Protein AF-A0A498FDQ6-F1 (afdb_monomer_lite)

pLDDT: mean 81.49, std 16.12, range [30.05, 96.94]

Foldseek 3Di:
DDPPPDDDDPQKDFPDADPQRWTWIAGVQQKIKIWGWDQDPVPGIDIDIQTGPHSQLSLLVVLLCVQQNDFDDPDPVRLVDDTPSLVVSDDLSVLSCQQCSVSRDHGDQLVVSCVVVVHDSVVSVVSSVVSGDDDD

Radius of gyration: 15.22 Å; chains: 1; bounding box: 34×34×39 Å

Secondary structure (DSSP, 8-state):
---------TTEEEEEE-TTS-EEEEETTS-EEEEEEEEETTTEEEEEEEEESSHHHHHHHHHHHHHH---PPPPTTTTTS--HHHHHT-HHHHHHHHHTSSTTT-PPPHHHHHHHHTS-HHHHHHHHHHHSPP--

Sequence (136 aa):
MATHQETISDAETVVQTLSDGTRLVESDDGSGSVIEQYDDPDYGTVHERAEYDRFRDAKLHFGLWLHVGGFDRPERGSLQFVPTNIATSGKAPIAAWLYLQGGYGSPGSRQQVADRLGVSEHTVSKYLSSVRLKAT

Structure (mmCIF, N/CA/C/O backbone):
data_AF-A0A498FDQ6-F1
#
_entry.id   AF-A0A498FDQ6-F1
#
loop_
_atom_site.group_PDB
_atom_site.id
_atom_site.type_symbol
_atom_site.label_atom_id
_atom_site.label_alt_id
_atom_site.label_comp_id
_atom_site.label_asym_id
_atom_site.label_entity_id
_atom_site.label_seq_id
_atom_site.pdbx_PDB_ins_code
_atom_site.Cartn_x
_atom_site.Cartn_y
_atom_site.Cartn_z
_atom_site.occupancy
_atom_site.B_iso_or_equiv
_atom_site.auth_seq_id
_atom_site.auth_comp_id
_atom_site.auth_asym_id
_atom_site.auth_atom_id
_atom_site.pdbx_PDB_model_num
ATOM 1 N N . MET A 1 1 ? 13.149 -16.063 -24.582 1.00 36.88 1 MET A N 1
ATOM 2 C CA . MET A 1 1 ? 12.861 -15.491 -23.254 1.00 36.88 1 MET A CA 1
ATOM 3 C C . MET A 1 1 ? 12.495 -14.043 -23.487 1.00 36.88 1 MET A C 1
ATOM 5 O O . MET A 1 1 ? 13.337 -13.296 -23.967 1.00 36.88 1 MET A O 1
ATOM 9 N N . ALA A 1 2 ? 11.217 -13.700 -23.344 1.00 30.05 2 ALA A N 1
ATOM 10 C CA . ALA A 1 2 ? 10.748 -12.343 -23.580 1.00 30.05 2 ALA A CA 1
ATOM 11 C C . ALA A 1 2 ? 10.929 -11.563 -22.280 1.00 30.05 2 ALA A C 1
ATOM 13 O O . ALA A 1 2 ? 10.099 -11.658 -21.386 1.00 30.05 2 ALA A O 1
ATOM 14 N N . THR A 1 3 ? 12.028 -10.825 -22.164 1.00 33.41 3 THR A N 1
ATOM 15 C CA . THR A 1 3 ? 12.162 -9.797 -21.135 1.00 33.41 3 THR A CA 1
ATOM 16 C C . THR A 1 3 ? 11.064 -8.773 -21.416 1.00 33.41 3 THR A C 1
ATOM 18 O O . THR A 1 3 ? 11.138 -8.052 -22.413 1.00 33.41 3 THR A O 1
ATOM 21 N N . HIS A 1 4 ? 9.992 -8.750 -20.620 1.00 42.16 4 HIS A N 1
ATOM 22 C CA . HIS A 1 4 ? 9.057 -7.628 -20.638 1.00 42.16 4 HIS A CA 1
ATOM 23 C C . HIS A 1 4 ? 9.810 -6.435 -20.061 1.00 42.16 4 HIS A C 1
ATOM 25 O O . HIS A 1 4 ? 9.907 -6.255 -18.852 1.00 42.16 4 HIS A O 1
ATOM 31 N N . GLN A 1 5 ? 10.448 -5.684 -20.957 1.00 41.78 5 GLN A N 1
ATOM 32 C CA . GLN A 1 5 ? 11.163 -4.469 -20.626 1.00 41.78 5 GLN A CA 1
ATOM 33 C C . GLN A 1 5 ? 10.111 -3.423 -20.261 1.00 41.78 5 GLN A C 1
ATOM 35 O O . GLN A 1 5 ? 9.542 -2.741 -21.113 1.00 41.78 5 GLN A O 1
ATOM 40 N N . GLU A 1 6 ? 9.772 -3.385 -18.981 1.00 61.12 6 GLU A N 1
ATOM 41 C CA . GLU A 1 6 ? 8.810 -2.442 -18.451 1.00 61.12 6 GLU A CA 1
ATOM 42 C C . GLU A 1 6 ? 9.348 -1.021 -18.644 1.00 61.12 6 GLU A C 1
ATOM 44 O O . GLU A 1 6 ? 10.429 -0.668 -18.167 1.00 61.12 6 GLU A O 1
ATOM 49 N N . THR A 1 7 ? 8.609 -0.218 -19.405 1.00 62.47 7 THR A N 1
ATOM 50 C CA . THR A 1 7 ? 9.006 1.148 -19.745 1.00 62.47 7 THR A CA 1
ATOM 51 C C . THR A 1 7 ? 8.320 2.093 -18.769 1.00 62.47 7 THR A C 1
ATOM 53 O O . THR A 1 7 ? 7.100 2.234 -18.795 1.00 62.47 7 THR A O 1
ATOM 56 N N . ILE A 1 8 ? 9.100 2.713 -17.886 1.00 76.44 8 ILE A N 1
ATOM 57 C CA . ILE A 1 8 ? 8.662 3.920 -17.181 1.00 76.44 8 ILE A CA 1
ATOM 58 C C . ILE A 1 8 ? 8.668 5.036 -18.217 1.00 76.44 8 ILE A C 1
ATOM 60 O O . ILE A 1 8 ? 9.667 5.213 -18.917 1.00 76.44 8 ILE A O 1
ATOM 64 N N . SER A 1 9 ? 7.532 5.708 -18.380 1.00 80.62 9 SER A N 1
ATOM 65 C CA . SER A 1 9 ? 7.424 6.778 -19.374 1.00 80.62 9 SER A CA 1
ATOM 66 C C . SER A 1 9 ? 8.098 8.064 -18.887 1.00 80.62 9 SER A C 1
ATOM 68 O O . SER A 1 9 ? 8.334 8.231 -17.693 1.00 80.62 9 SER A O 1
ATOM 70 N N . ASP A 1 10 ? 8.356 9.007 -19.795 1.00 80.81 10 ASP A N 1
ATOM 71 C CA . ASP A 1 10 ? 8.913 10.322 -19.440 1.00 80.81 10 ASP A CA 1
ATOM 72 C C . ASP A 1 10 ? 8.008 11.127 -18.481 1.00 80.81 10 ASP A C 1
ATOM 74 O O . ASP A 1 10 ? 8.484 12.052 -17.829 1.00 80.81 10 ASP A O 1
ATOM 78 N N . ALA A 1 11 ? 6.718 10.775 -18.388 1.00 88.25 11 ALA A N 1
ATOM 79 C CA . ALA A 1 11 ? 5.725 11.393 -17.500 1.00 88.25 11 ALA A CA 1
ATOM 80 C C . ALA A 1 11 ? 5.582 10.664 -16.147 1.00 88.25 11 ALA A C 1
ATOM 82 O O . ALA A 1 11 ? 4.603 10.854 -15.423 1.00 88.25 11 ALA A O 1
ATOM 83 N N . GLU A 1 12 ? 6.514 9.764 -15.831 1.00 89.75 12 GLU A N 1
ATOM 84 C CA . GLU A 1 12 ? 6.509 8.965 -14.614 1.00 89.75 12 GLU A CA 1
ATOM 85 C C . GLU A 1 12 ? 7.841 9.079 -13.879 1.00 89.75 12 GLU A C 1
ATOM 87 O O . GLU A 1 12 ? 8.923 9.007 -14.458 1.00 89.75 12 GLU A O 1
ATOM 92 N N . THR A 1 13 ? 7.764 9.205 -12.559 1.00 92.00 13 THR A N 1
ATOM 93 C CA . THR A 1 13 ? 8.927 9.317 -11.685 1.00 92.00 13 THR A CA 1
ATOM 94 C C . THR A 1 13 ? 8.961 8.152 -10.708 1.00 92.00 13 THR A C 1
ATOM 96 O O . THR A 1 13 ? 8.015 7.929 -9.951 1.00 92.00 13 THR A O 1
ATOM 99 N N . VAL A 1 14 ? 10.083 7.425 -10.664 1.00 93.50 14 VAL A N 1
ATOM 100 C CA . VAL A 1 14 ? 10.353 6.476 -9.573 1.00 93.50 14 VAL A CA 1
ATOM 101 C C . VAL A 1 14 ? 10.642 7.272 -8.310 1.00 93.50 14 VAL A C 1
ATOM 103 O O . VAL A 1 14 ? 11.699 7.886 -8.173 1.00 93.50 14 VAL A O 1
ATOM 106 N N . VAL A 1 15 ? 9.701 7.245 -7.374 1.00 93.44 15 VAL A N 1
ATOM 107 C CA . VAL A 1 15 ? 9.809 7.960 -6.101 1.00 93.44 15 VAL A CA 1
ATOM 108 C C . VAL A 1 15 ? 10.692 7.194 -5.122 1.00 93.44 15 VAL A C 1
ATOM 110 O O . VAL A 1 15 ? 11.448 7.797 -4.362 1.00 93.44 15 VAL A O 1
ATOM 113 N N . GLN A 1 16 ? 10.603 5.862 -5.119 1.00 92.56 16 GLN A N 1
ATOM 114 C CA . GLN A 1 16 ? 11.386 5.020 -4.218 1.00 92.56 16 GLN A CA 1
ATOM 115 C C . GLN A 1 16 ? 11.549 3.603 -4.772 1.00 92.56 16 GLN A C 1
ATOM 117 O O . GLN A 1 16 ? 10.630 3.071 -5.388 1.00 92.56 16 GLN A O 1
ATOM 122 N N . THR A 1 17 ? 12.686 2.974 -4.471 1.00 92.06 17 THR A N 1
ATOM 123 C CA . THR A 1 17 ? 12.969 1.564 -4.774 1.00 92.06 17 THR A CA 1
ATOM 124 C C . THR A 1 17 ? 13.383 0.841 -3.495 1.00 92.06 17 THR A C 1
ATOM 126 O O . THR A 1 17 ? 14.211 1.350 -2.736 1.00 92.06 17 THR A O 1
ATOM 129 N N . LEU A 1 18 ? 12.797 -0.326 -3.236 1.00 88.81 18 LEU A N 1
ATOM 130 C CA . LEU A 1 18 ? 13.186 -1.222 -2.148 1.00 88.81 18 LEU A CA 1
ATOM 131 C C . LEU A 1 18 ? 14.349 -2.126 -2.572 1.00 88.81 18 LEU A C 1
ATOM 133 O O . LEU A 1 18 ? 14.668 -2.258 -3.751 1.00 88.81 18 LEU A O 1
ATOM 137 N N . SER A 1 19 ? 14.983 -2.778 -1.597 1.00 87.00 19 SER A N 1
ATOM 138 C CA . SER A 1 19 ? 16.104 -3.694 -1.844 1.00 87.00 19 SER A CA 1
ATOM 139 C C . SER A 1 19 ? 15.725 -4.938 -2.650 1.00 87.00 19 SER A C 1
ATOM 141 O O . SER A 1 19 ? 16.602 -5.547 -3.250 1.00 87.00 19 SER A O 1
ATOM 143 N N . ASP A 1 20 ? 14.446 -5.320 -2.647 1.00 84.69 20 ASP A N 1
ATOM 144 C CA . ASP A 1 20 ? 13.908 -6.430 -3.443 1.00 84.69 20 ASP A CA 1
ATOM 145 C C . ASP A 1 20 ? 13.571 -6.020 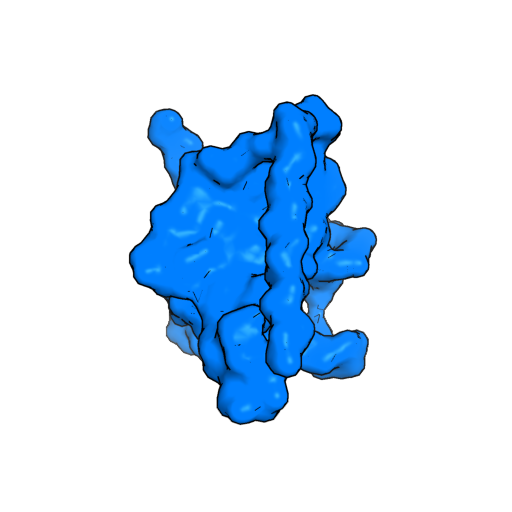-4.892 1.00 84.69 20 ASP A C 1
ATOM 147 O O . ASP A 1 20 ? 13.092 -6.840 -5.664 1.00 84.69 20 ASP A O 1
ATOM 151 N N . GLY A 1 21 ? 13.834 -4.765 -5.278 1.00 87.06 21 GLY A N 1
ATOM 152 C CA . GLY A 1 21 ? 13.535 -4.241 -6.612 1.00 87.06 21 GLY A CA 1
ATOM 153 C C . GLY A 1 21 ? 12.125 -3.666 -6.762 1.00 87.06 21 GLY A C 1
ATOM 154 O O . GLY A 1 21 ? 11.822 -3.088 -7.808 1.00 87.06 21 GLY A O 1
ATOM 155 N N . THR A 1 22 ? 11.283 -3.741 -5.726 1.00 89.06 22 THR A N 1
ATOM 156 C CA . THR A 1 22 ? 9.941 -3.146 -5.745 1.00 89.06 22 THR A CA 1
ATOM 157 C C . THR A 1 22 ? 10.037 -1.626 -5.811 1.00 89.06 22 THR A C 1
ATOM 159 O O . THR A 1 22 ? 10.752 -0.998 -5.026 1.00 89.06 22 THR A O 1
ATOM 162 N N . ARG A 1 23 ? 9.310 -1.006 -6.739 1.00 92.31 23 ARG A N 1
ATOM 163 C CA . ARG A 1 23 ? 9.353 0.433 -7.026 1.00 92.31 23 ARG A CA 1
ATOM 164 C C . ARG A 1 23 ? 8.002 1.087 -6.772 1.00 92.31 23 ARG A C 1
ATOM 166 O O . ARG A 1 23 ? 6.963 0.550 -7.139 1.00 92.31 23 ARG A O 1
ATOM 173 N N . LEU A 1 24 ? 8.034 2.276 -6.185 1.00 93.44 24 LEU A N 1
ATOM 174 C CA . LEU A 1 24 ? 6.911 3.200 -6.104 1.00 93.44 24 LEU A CA 1
ATOM 1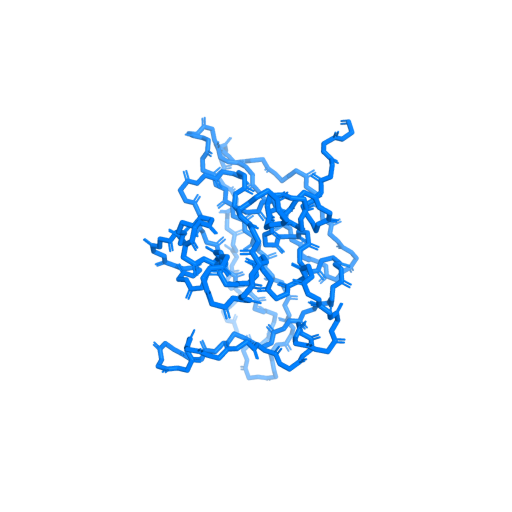75 C C . LEU A 1 24 ? 7.072 4.256 -7.193 1.00 93.44 24 LEU A C 1
ATOM 177 O O . LEU A 1 24 ? 8.105 4.927 -7.248 1.00 93.44 24 LEU A O 1
ATOM 181 N N . VAL A 1 25 ? 6.042 4.430 -8.012 1.00 93.88 25 VAL A N 1
ATOM 182 C CA . VAL A 1 25 ? 6.030 5.364 -9.140 1.00 93.88 25 VAL A CA 1
ATOM 183 C C . VAL A 1 25 ? 4.879 6.352 -8.986 1.00 93.88 25 VAL A C 1
ATOM 185 O O . VAL A 1 25 ? 3.769 5.964 -8.617 1.00 93.88 25 VAL A O 1
ATOM 188 N N . GLU A 1 26 ? 5.160 7.623 -9.251 1.00 94.56 26 GLU A N 1
ATOM 189 C CA . GLU A 1 26 ? 4.176 8.702 -9.370 1.00 94.56 26 GLU A CA 1
ATOM 190 C C . GLU A 1 26 ? 4.133 9.171 -10.822 1.00 94.56 26 GLU A C 1
ATOM 192 O O . GLU A 1 26 ? 5.182 9.357 -11.441 1.00 94.56 26 GLU A O 1
ATOM 197 N N . SER A 1 27 ? 2.930 9.350 -11.352 1.00 93.44 27 SER A N 1
ATOM 198 C CA . SER A 1 27 ? 2.703 9.863 -12.701 1.00 93.44 27 SER A CA 1
ATOM 199 C C . SER A 1 27 ? 2.294 11.337 -12.629 1.00 93.44 27 SER A C 1
ATOM 201 O O . SER A 1 27 ? 1.694 11.772 -11.643 1.00 93.44 27 SER A O 1
ATOM 203 N N . ASP A 1 28 ? 2.580 12.114 -13.674 1.00 93.56 28 ASP A N 1
ATOM 204 C CA . ASP A 1 28 ? 2.304 13.563 -13.711 1.00 93.56 28 ASP A CA 1
ATOM 205 C C . ASP A 1 28 ? 0.817 13.927 -13.516 1.00 93.56 28 ASP A C 1
ATOM 207 O O . ASP A 1 28 ? 0.485 15.030 -13.076 1.00 93.56 28 ASP A O 1
ATOM 211 N N . ASP A 1 29 ? -0.095 13.004 -13.825 1.00 92.31 29 ASP A N 1
ATOM 212 C CA . ASP A 1 29 ? -1.539 13.165 -13.625 1.00 92.31 29 ASP A CA 1
ATOM 213 C C . ASP A 1 29 ? -1.995 12.938 -12.167 1.00 92.31 29 ASP A C 1
ATOM 215 O O . ASP A 1 29 ? -3.178 13.087 -11.847 1.00 92.31 29 ASP A O 1
ATOM 219 N N . GLY A 1 30 ? -1.062 12.616 -11.265 1.00 90.69 30 GLY A N 1
ATOM 220 C CA . GLY A 1 30 ? -1.310 12.347 -9.850 1.00 90.69 30 GLY A CA 1
ATOM 221 C C . GLY A 1 30 ? -1.759 10.914 -9.546 1.00 90.69 30 GLY A C 1
ATOM 222 O O . GLY A 1 30 ? -2.062 10.607 -8.382 1.00 90.69 30 GLY A O 1
ATOM 223 N N . SER A 1 31 ? -1.809 10.036 -10.553 1.00 91.75 31 SER A N 1
ATOM 224 C CA . SER A 1 31 ? -1.938 8.591 -10.366 1.00 91.75 31 SER A CA 1
ATOM 225 C C . SER A 1 31 ? -0.619 7.989 -9.862 1.00 91.75 31 SER A C 1
ATOM 227 O O . SER A 1 31 ? 0.408 8.663 -9.738 1.00 91.75 31 SER A O 1
ATOM 229 N N . GLY A 1 32 ? -0.650 6.723 -9.457 1.00 91.06 32 GLY A N 1
ATOM 230 C CA . GLY A 1 32 ? 0.550 6.056 -8.975 1.00 91.06 32 GLY A CA 1
ATOM 231 C C . GLY A 1 32 ? 0.546 4.569 -9.222 1.00 91.06 32 GLY A C 1
ATOM 232 O O . GLY A 1 32 ? -0.507 3.946 -9.320 1.00 91.06 32 GLY A O 1
ATOM 233 N N . SER A 1 33 ? 1.739 3.992 -9.251 1.00 90.50 33 SER A N 1
ATOM 234 C CA . SER A 1 33 ? 1.924 2.558 -9.430 1.00 90.50 33 SER A CA 1
ATOM 235 C C . SER A 1 33 ? 2.882 1.978 -8.399 1.00 90.50 33 SER A C 1
ATOM 237 O O . SER A 1 33 ? 3.816 2.643 -7.946 1.00 90.50 33 SER A O 1
ATOM 239 N N . VAL A 1 34 ? 2.661 0.714 -8.052 1.00 89.75 34 VAL A N 1
ATOM 240 C CA . VAL A 1 34 ? 3.661 -0.138 -7.407 1.00 89.75 34 VAL A CA 1
ATOM 241 C C . VAL A 1 34 ? 4.082 -1.188 -8.412 1.00 89.75 34 VAL A C 1
ATOM 243 O O . VAL A 1 34 ? 3.241 -1.854 -9.008 1.00 89.75 34 VAL A O 1
ATOM 246 N N . ILE A 1 35 ? 5.381 -1.299 -8.625 1.00 89.56 35 ILE A N 1
ATOM 247 C CA . ILE A 1 35 ? 5.963 -2.222 -9.582 1.00 89.56 35 ILE A CA 1
ATOM 248 C C . ILE A 1 35 ? 6.806 -3.217 -8.810 1.00 89.56 35 ILE A C 1
ATOM 250 O O . ILE A 1 35 ? 7.804 -2.842 -8.198 1.00 89.56 35 ILE A O 1
ATOM 254 N N . GLU A 1 36 ? 6.427 -4.480 -8.874 1.00 86.88 36 GLU A N 1
ATOM 255 C CA . GLU A 1 36 ? 7.145 -5.580 -8.246 1.00 86.88 36 GLU A CA 1
ATOM 256 C C . GLU A 1 36 ? 8.071 -6.240 -9.260 1.00 86.88 36 GLU A C 1
ATOM 258 O O . GLU A 1 36 ? 7.767 -6.296 -10.451 1.00 86.88 36 GLU A O 1
ATOM 263 N N . GLN A 1 37 ? 9.210 -6.731 -8.783 1.00 83.38 37 GLN A N 1
ATOM 264 C CA . GLN A 1 37 ? 10.142 -7.520 -9.573 1.00 83.38 37 GLN A CA 1
ATOM 265 C C . GLN A 1 37 ? 10.390 -8.835 -8.846 1.00 83.38 37 GLN A C 1
ATOM 267 O O . GLN A 1 37 ? 10.787 -8.833 -7.684 1.00 83.38 37 GLN A O 1
ATOM 272 N N . TYR A 1 38 ? 10.176 -9.954 -9.528 1.00 78.19 38 TYR A N 1
ATOM 273 C CA . TYR A 1 38 ? 10.471 -11.273 -8.981 1.00 78.19 38 TYR A CA 1
ATOM 274 C C . TYR A 1 38 ? 10.945 -12.219 -10.081 1.00 78.19 38 TYR A C 1
ATOM 276 O O . TYR A 1 38 ? 10.632 -12.035 -11.256 1.00 78.19 38 TYR A O 1
ATOM 284 N N . ASP A 1 39 ? 11.726 -13.226 -9.701 1.00 79.25 39 ASP A N 1
ATOM 285 C CA . ASP A 1 39 ? 12.186 -14.254 -10.629 1.00 79.25 39 ASP A CA 1
ATOM 286 C C . ASP A 1 39 ? 11.181 -15.403 -10.665 1.00 79.25 39 ASP A C 1
ATOM 288 O O . ASP A 1 39 ? 10.970 -16.105 -9.674 1.00 79.25 39 ASP A O 1
ATOM 292 N N . ASP A 1 40 ? 10.566 -15.590 -11.825 1.00 77.19 40 ASP A N 1
ATOM 293 C CA . ASP A 1 40 ? 9.687 -16.706 -12.120 1.00 77.19 40 ASP A CA 1
ATOM 294 C C . ASP A 1 40 ? 10.489 -17.832 -12.808 1.00 77.19 40 ASP A C 1
ATOM 296 O O . ASP A 1 40 ? 11.232 -17.572 -13.763 1.00 77.19 40 ASP A O 1
ATOM 300 N N . PRO A 1 41 ? 10.384 -19.090 -12.346 1.00 73.94 41 PRO A N 1
ATOM 301 C CA . PRO A 1 41 ? 11.148 -20.201 -12.911 1.00 73.94 41 PRO A CA 1
ATOM 30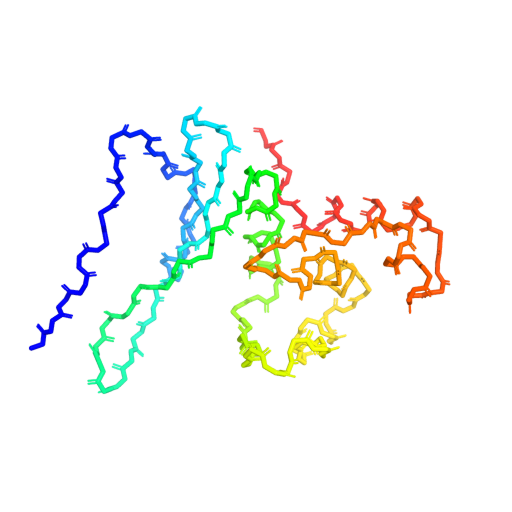2 C C . PRO A 1 41 ? 10.782 -20.521 -14.369 1.00 73.94 41 PRO A C 1
ATOM 304 O O . PRO A 1 41 ? 11.634 -21.018 -15.108 1.00 73.94 41 PRO A O 1
ATOM 307 N N . ASP A 1 42 ? 9.553 -20.221 -14.791 1.00 79.81 42 ASP A N 1
ATOM 308 C CA . ASP A 1 42 ? 9.043 -20.500 -16.132 1.00 79.81 42 ASP A CA 1
ATOM 309 C C . ASP A 1 42 ? 9.229 -19.300 -17.076 1.00 79.81 42 ASP A C 1
ATOM 311 O O . ASP A 1 42 ? 9.463 -19.475 -18.278 1.00 79.81 42 ASP A O 1
ATOM 315 N N . TYR A 1 43 ? 9.164 -18.075 -16.543 1.00 73.75 43 TYR A N 1
ATOM 316 C CA . TYR A 1 43 ? 9.162 -16.839 -17.339 1.00 73.75 43 TYR A CA 1
ATOM 317 C C . TYR A 1 43 ? 10.417 -15.961 -17.183 1.00 73.75 43 TYR A C 1
ATOM 319 O O . TYR A 1 43 ? 10.613 -15.035 -17.975 1.00 73.75 43 TYR A O 1
ATOM 327 N N . GLY A 1 44 ? 11.319 -16.282 -16.251 1.00 80.12 44 GLY A N 1
ATOM 328 C CA . GLY A 1 44 ? 12.475 -15.453 -15.897 1.00 80.12 44 GLY A CA 1
ATOM 329 C C . GLY A 1 44 ? 12.079 -14.274 -15.006 1.00 80.12 44 GLY A C 1
ATOM 330 O O . GLY A 1 44 ? 11.088 -14.339 -14.290 1.00 80.12 44 GLY A O 1
ATOM 331 N N . THR A 1 45 ? 12.837 -13.178 -15.031 1.00 78.81 45 THR A N 1
ATOM 332 C CA . THR A 1 45 ? 12.484 -11.977 -14.258 1.00 78.81 45 THR A CA 1
ATOM 333 C C . THR A 1 45 ? 11.183 -11.360 -14.782 1.00 78.81 45 THR A C 1
ATOM 335 O O . THR A 1 45 ? 11.114 -10.909 -15.930 1.00 78.81 45 THR A O 1
ATOM 338 N N . VAL A 1 46 ? 10.160 -11.330 -13.929 1.00 73.12 46 VAL A N 1
ATOM 339 C CA . VAL A 1 46 ? 8.837 -10.759 -14.185 1.00 73.12 46 VAL A CA 1
ATOM 340 C C . VAL A 1 46 ? 8.717 -9.414 -13.477 1.00 73.12 46 VAL A C 1
ATOM 342 O O . VAL A 1 46 ? 9.187 -9.237 -12.351 1.00 73.12 46 VAL A O 1
ATOM 345 N N . HIS A 1 47 ? 8.064 -8.471 -14.155 1.00 79.50 47 HIS A N 1
ATOM 346 C CA . HIS A 1 47 ? 7.649 -7.197 -13.588 1.00 79.50 47 HIS A CA 1
ATOM 347 C C . HIS A 1 47 ? 6.127 -7.143 -13.538 1.00 79.50 47 HIS A C 1
ATOM 349 O O . HIS A 1 47 ? 5.473 -7.262 -14.575 1.00 79.50 47 HIS A O 1
ATOM 355 N N . GLU A 1 48 ? 5.563 -6.964 -12.348 1.00 82.56 48 GLU A N 1
ATOM 356 C CA . GLU A 1 48 ? 4.116 -6.896 -12.170 1.00 82.56 48 GLU A CA 1
ATOM 357 C C . GLU A 1 48 ? 3.710 -5.530 -11.616 1.00 82.56 48 GLU A C 1
ATOM 359 O O . GLU A 1 48 ? 4.128 -5.127 -10.529 1.00 82.56 48 GLU A O 1
ATOM 364 N N . ARG A 1 49 ? 2.867 -4.814 -12.365 1.00 85.88 49 ARG A N 1
ATOM 365 C CA . ARG A 1 49 ? 2.452 -3.444 -12.049 1.00 85.88 49 ARG A CA 1
ATOM 366 C C . ARG A 1 49 ? 1.056 -3.415 -11.438 1.00 85.88 49 ARG A C 1
ATOM 368 O O . ARG A 1 49 ? 0.105 -3.951 -12.004 1.00 85.88 49 ARG A O 1
ATOM 375 N N . ALA A 1 50 ? 0.936 -2.776 -10.282 1.00 85.06 50 ALA A N 1
ATOM 376 C CA . ALA A 1 50 ? -0.324 -2.434 -9.638 1.00 85.06 50 ALA A CA 1
ATOM 377 C C . ALA A 1 50 ? -0.566 -0.927 -9.780 1.00 85.06 50 ALA A C 1
ATOM 379 O O . ALA A 1 50 ? 0.170 -0.125 -9.204 1.00 85.06 50 ALA A O 1
ATOM 380 N N . GLU A 1 51 ? -1.586 -0.556 -10.550 1.00 86.25 51 GLU A N 1
ATOM 381 C CA . GLU A 1 51 ? -1.925 0.833 -10.877 1.00 86.25 51 GLU A CA 1
ATOM 382 C C . GLU A 1 51 ? -3.052 1.365 -9.983 1.00 86.25 51 GLU A C 1
ATOM 384 O O . GLU A 1 51 ? -3.991 0.649 -9.627 1.00 86.25 51 GLU A O 1
ATOM 389 N N . TYR A 1 52 ? -2.965 2.647 -9.635 1.00 87.06 52 TYR A N 1
ATOM 390 C CA . TYR A 1 52 ? -3.910 3.342 -8.772 1.00 87.06 52 TYR A CA 1
ATOM 391 C C . TYR A 1 52 ? -4.239 4.725 -9.325 1.00 87.06 52 TYR A C 1
ATOM 393 O O . TYR A 1 52 ? -3.337 5.526 -9.555 1.00 87.06 52 TYR A O 1
ATOM 401 N N . ASP A 1 53 ? -5.528 5.073 -9.357 1.00 88.06 53 ASP A N 1
ATOM 402 C CA . ASP A 1 53 ? -6.015 6.408 -9.751 1.00 88.06 53 ASP A CA 1
ATOM 403 C C . ASP A 1 53 ? -5.419 7.559 -8.926 1.00 88.06 53 ASP A C 1
ATOM 405 O O . ASP A 1 53 ? -5.513 8.726 -9.298 1.00 88.06 53 ASP A O 1
ATOM 409 N N . ARG A 1 54 ? -4.883 7.261 -7.737 1.00 90.06 54 ARG A N 1
ATOM 410 C CA . ARG A 1 54 ? -4.291 8.249 -6.836 1.00 90.06 54 ARG A CA 1
A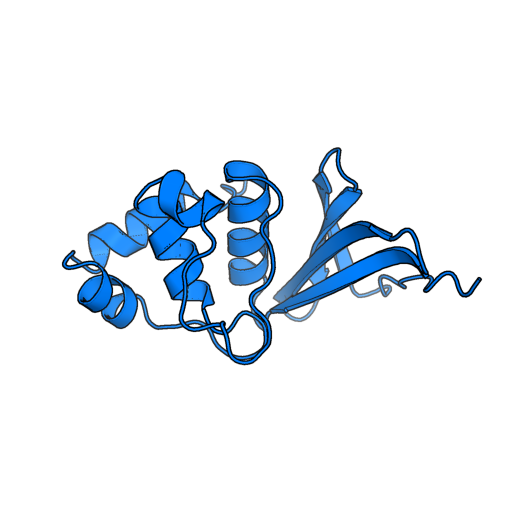TOM 411 C C . ARG A 1 54 ? -2.973 7.732 -6.303 1.00 90.06 54 ARG A C 1
ATOM 413 O O . ARG A 1 54 ? -2.942 6.696 -5.635 1.00 90.06 54 ARG A O 1
ATOM 420 N N . PHE A 1 55 ? -1.924 8.539 -6.423 1.00 91.38 55 PHE A N 1
ATOM 421 C CA . PHE A 1 55 ? -0.607 8.228 -5.872 1.00 91.38 55 PHE A CA 1
ATOM 422 C C . PHE A 1 55 ? -0.643 7.899 -4.372 1.00 91.38 55 PHE A C 1
ATOM 424 O O . PHE A 1 55 ? 0.075 7.031 -3.882 1.00 91.38 55 PHE A O 1
ATOM 431 N N . ARG A 1 56 ? -1.561 8.518 -3.620 1.00 91.00 56 ARG A N 1
ATOM 432 C CA . ARG A 1 56 ? -1.813 8.196 -2.205 1.00 91.00 56 ARG A CA 1
ATOM 433 C C . ARG A 1 56 ? -2.049 6.698 -1.957 1.00 91.00 56 ARG A C 1
ATOM 435 O O . ARG A 1 56 ? -1.621 6.200 -0.915 1.00 91.00 56 ARG A O 1
ATOM 442 N N . ASP A 1 57 ? -2.765 6.026 -2.852 1.00 90.19 57 ASP A N 1
ATOM 443 C CA . ASP A 1 57 ? -3.153 4.623 -2.698 1.00 90.19 57 ASP A CA 1
ATOM 444 C C . ASP A 1 57 ? -1.999 3.700 -3.100 1.00 90.19 57 ASP A C 1
ATOM 446 O O . ASP A 1 57 ? -1.702 2.763 -2.358 1.00 90.19 57 ASP A O 1
ATOM 450 N 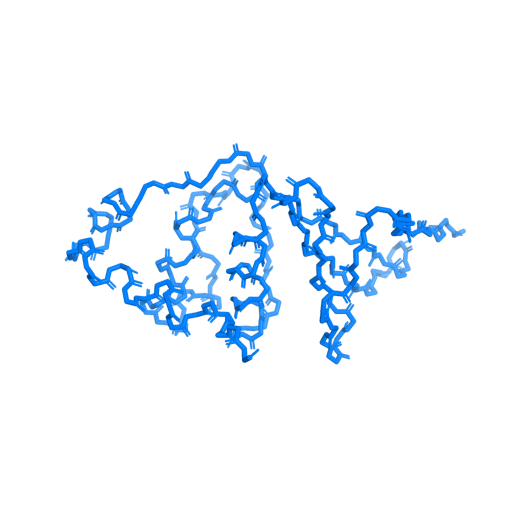N . ALA A 1 58 ? -1.229 4.076 -4.127 1.00 90.56 58 ALA A N 1
ATOM 451 C CA . ALA A 1 58 ? 0.063 3.458 -4.427 1.00 90.56 58 ALA A CA 1
ATOM 452 C C . ALA A 1 58 ? 1.036 3.555 -3.235 1.00 90.56 58 ALA A C 1
ATOM 454 O O . ALA A 1 58 ? 1.628 2.557 -2.836 1.00 90.56 58 ALA A O 1
ATOM 455 N N . LYS A 1 59 ? 1.134 4.714 -2.562 1.00 92.88 59 LYS A N 1
ATOM 456 C CA . LYS A 1 59 ? 1.939 4.864 -1.328 1.00 92.88 59 LYS A CA 1
ATOM 457 C C . LYS A 1 59 ? 1.462 3.973 -0.185 1.00 92.88 59 LYS A C 1
ATOM 459 O O . LYS A 1 59 ? 2.265 3.594 0.667 1.00 92.88 59 LYS A O 1
ATOM 464 N N . LEU A 1 60 ? 0.157 3.718 -0.095 1.00 92.44 60 LEU A N 1
ATOM 465 C CA . LEU A 1 60 ? -0.397 2.844 0.933 1.00 92.44 60 LEU A CA 1
ATOM 466 C C . LEU A 1 60 ? -0.074 1.378 0.630 1.00 92.44 60 LEU A C 1
ATOM 468 O O . LEU A 1 60 ? 0.345 0.679 1.547 1.00 92.44 60 LEU A O 1
ATOM 472 N N . HIS A 1 61 ? -0.208 0.942 -0.628 1.00 90.19 61 HIS A N 1
ATOM 473 C CA . HIS A 1 61 ? 0.244 -0.381 -1.063 1.00 90.19 61 HIS A CA 1
ATOM 474 C C . HIS A 1 61 ? 1.747 -0.530 -0.815 1.00 90.19 61 HIS A C 1
ATOM 476 O O . HIS A 1 61 ? 2.166 -1.409 -0.074 1.00 90.19 61 HIS A O 1
ATOM 482 N N . PHE A 1 62 ? 2.570 0.379 -1.323 1.00 91.88 62 PHE A N 1
ATOM 483 C CA . PHE A 1 62 ? 4.014 0.296 -1.133 1.00 91.88 62 PHE A CA 1
ATOM 484 C C . PHE A 1 62 ? 4.418 0.316 0.354 1.00 91.88 62 PHE A C 1
ATOM 486 O O . PHE A 1 62 ? 5.331 -0.391 0.768 1.00 91.88 62 PHE A O 1
ATOM 493 N N . GLY A 1 63 ? 3.693 1.066 1.193 1.00 92.56 63 GLY A N 1
ATOM 494 C CA . GLY A 1 63 ? 3.852 1.024 2.649 1.00 92.56 63 GLY A CA 1
ATOM 495 C C . GLY A 1 63 ? 3.465 -0.322 3.278 1.00 92.56 63 GLY A C 1
ATOM 496 O O . GLY A 1 63 ? 4.162 -0.794 4.174 1.00 92.56 63 GLY A O 1
ATOM 497 N N . LEU A 1 64 ? 2.396 -0.969 2.797 1.00 90.56 64 LEU A N 1
ATOM 498 C CA . LEU A 1 64 ? 2.045 -2.342 3.178 1.00 90.56 64 LEU A CA 1
ATOM 499 C C . LEU A 1 64 ? 3.170 -3.311 2.821 1.00 90.56 64 LEU A C 1
ATOM 501 O O . LEU A 1 64 ? 3.598 -4.064 3.691 1.00 90.56 64 LEU A O 1
ATOM 505 N N . TRP A 1 65 ? 3.667 -3.244 1.586 1.00 89.88 65 TRP A N 1
ATOM 506 C CA . TRP A 1 65 ? 4.760 -4.086 1.104 1.00 89.88 65 TRP A CA 1
ATOM 507 C C . TRP A 1 65 ? 6.012 -3.927 1.966 1.00 89.88 65 TRP A C 1
ATOM 509 O O . TRP A 1 65 ? 6.560 -4.899 2.474 1.00 89.88 65 TRP A O 1
ATOM 519 N N . LEU A 1 66 ? 6.414 -2.683 2.238 1.00 89.50 66 LEU A N 1
ATOM 520 C CA . LEU A 1 66 ? 7.543 -2.383 3.117 1.00 89.50 66 LEU A CA 1
ATOM 521 C C . LEU A 1 66 ? 7.346 -2.937 4.538 1.00 89.50 66 LEU A C 1
ATOM 523 O O . LEU A 1 66 ? 8.311 -3.336 5.187 1.00 89.50 66 LEU A O 1
ATOM 527 N N . HIS A 1 67 ? 6.113 -2.920 5.047 1.00 88.50 67 HIS A N 1
ATOM 528 C CA . HIS A 1 67 ? 5.821 -3.293 6.427 1.00 88.50 67 HIS A CA 1
ATOM 529 C C . HIS A 1 67 ? 5.676 -4.802 6.643 1.00 88.50 67 HIS A C 1
ATOM 531 O O . HIS A 1 67 ? 6.085 -5.302 7.690 1.00 88.50 67 HIS A O 1
ATOM 537 N N . VAL A 1 68 ? 5.062 -5.519 5.700 1.00 88.69 68 VAL A N 1
ATOM 538 C CA . VAL A 1 68 ? 4.731 -6.948 5.853 1.00 88.69 68 VAL A CA 1
ATOM 539 C C . VAL A 1 68 ? 5.453 -7.863 4.859 1.00 88.69 68 VAL A C 1
ATOM 541 O O . VAL A 1 68 ? 5.279 -9.079 4.929 1.00 88.69 68 VAL A O 1
ATOM 544 N N . GLY A 1 69 ? 6.271 -7.293 3.971 1.00 84.06 69 GLY A N 1
ATOM 545 C CA . GLY A 1 69 ? 6.900 -7.983 2.849 1.00 84.06 69 GLY A CA 1
ATOM 546 C C . GLY A 1 69 ? 5.943 -8.181 1.674 1.00 84.06 69 GLY A C 1
ATOM 547 O O . GLY A 1 69 ? 4.801 -7.715 1.696 1.00 84.06 69 GLY A O 1
ATOM 548 N N . GLY A 1 70 ? 6.410 -8.912 0.664 1.00 77.94 70 GLY A N 1
ATOM 549 C CA . GLY A 1 70 ? 5.548 -9.378 -0.417 1.00 77.94 70 GLY A CA 1
ATOM 550 C C . GLY A 1 70 ? 4.417 -10.258 0.116 1.00 77.94 70 GLY A C 1
ATOM 551 O O . GLY A 1 70 ? 4.596 -11.035 1.059 1.00 77.94 70 GLY A O 1
ATOM 552 N N . PHE A 1 71 ? 3.229 -10.108 -0.458 1.00 78.69 71 PHE A N 1
ATOM 553 C CA . PHE A 1 71 ? 2.052 -10.922 -0.161 1.00 78.69 71 PHE A CA 1
ATOM 554 C C . PHE A 1 71 ? 1.477 -11.475 -1.453 1.00 78.69 71 PHE A C 1
ATOM 556 O O . PHE A 1 71 ? 1.401 -10.767 -2.456 1.00 78.69 71 PHE A O 1
ATOM 563 N N . ASP A 1 72 ? 1.007 -12.720 -1.385 1.00 65.56 72 ASP A N 1
ATOM 564 C CA . ASP A 1 72 ? 0.309 -13.338 -2.501 1.00 65.56 72 ASP A CA 1
ATOM 565 C C . ASP A 1 72 ? -0.934 -12.519 -2.847 1.00 65.56 72 ASP A C 1
ATOM 567 O O . ASP A 1 72 ? -1.788 -12.221 -1.999 1.00 65.56 72 ASP A O 1
ATOM 571 N N . ARG A 1 73 ? -1.032 -12.160 -4.125 1.00 62.06 73 ARG A N 1
ATOM 572 C CA . ARG A 1 73 ? -2.211 -11.520 -4.693 1.00 62.06 73 ARG A CA 1
ATOM 573 C C . ARG A 1 73 ? -3.320 -12.573 -4.702 1.00 62.06 73 ARG A C 1
ATOM 575 O O . ARG A 1 73 ? -3.131 -13.635 -5.297 1.00 62.06 73 ARG A O 1
ATOM 582 N N . PRO A 1 74 ? -4.481 -12.337 -4.069 1.00 53.00 74 PRO A N 1
ATOM 583 C CA . PRO A 1 74 ? -5.596 -13.239 -4.280 1.00 53.00 74 PRO A CA 1
ATOM 584 C C . PRO A 1 74 ? -5.934 -13.222 -5.771 1.00 53.00 74 PRO A C 1
ATOM 586 O O . PRO A 1 74 ? -6.036 -12.149 -6.372 1.00 53.00 74 PRO A O 1
ATOM 589 N N . GLU A 1 75 ? -6.143 -14.395 -6.366 1.00 52.25 75 GLU A N 1
ATOM 590 C CA . GLU A 1 75 ? -6.769 -14.499 -7.681 1.00 52.25 75 GLU A CA 1
ATOM 591 C C . GLU A 1 75 ? -8.037 -13.627 -7.728 1.00 52.25 75 GLU A C 1
ATOM 593 O O . GLU A 1 75 ? -8.695 -13.390 -6.711 1.00 52.25 75 GLU A O 1
ATOM 598 N N . ARG A 1 76 ? -8.436 -13.170 -8.921 1.00 42.78 76 ARG A N 1
ATOM 599 C CA . ARG A 1 76 ? -9.585 -12.259 -9.126 1.00 42.78 76 ARG A CA 1
ATOM 600 C C . ARG A 1 76 ? -10.905 -12.703 -8.453 1.00 42.78 76 ARG A C 1
ATOM 602 O O . ARG A 1 76 ? -11.813 -11.887 -8.340 1.00 42.78 76 ARG A O 1
ATOM 609 N N . GLY A 1 77 ? -11.023 -13.957 -7.996 1.00 40.66 77 GLY A N 1
ATOM 610 C CA . GLY A 1 77 ? -12.143 -14.491 -7.206 1.00 40.66 77 GLY A CA 1
ATOM 611 C C . GLY A 1 77 ? -11.901 -14.666 -5.693 1.00 40.66 77 GLY A C 1
ATOM 612 O O . GLY A 1 77 ? -12.869 -14.773 -4.943 1.00 40.66 77 GLY A O 1
ATOM 613 N N . SER A 1 78 ? -10.654 -14.659 -5.214 1.00 50.41 78 SER A N 1
ATOM 614 C CA . SER A 1 78 ? -10.268 -14.792 -3.795 1.00 50.41 78 SER A CA 1
ATOM 615 C C . SER A 1 78 ? -9.996 -13.449 -3.102 1.00 50.41 78 SER A C 1
ATOM 617 O O . SER A 1 78 ? -9.682 -13.419 -1.911 1.00 50.41 78 SER A O 1
ATOM 619 N N . LEU A 1 79 ? -10.242 -12.330 -3.800 1.00 54.03 79 LEU A N 1
ATOM 620 C CA . LEU A 1 79 ? -10.150 -10.943 -3.303 1.00 54.03 79 LEU A CA 1
ATOM 621 C C . LEU A 1 79 ? -10.976 -10.660 -2.033 1.00 54.03 79 LEU A C 1
ATOM 623 O O . LEU A 1 79 ? -10.819 -9.618 -1.402 1.00 54.03 79 LEU A O 1
ATOM 627 N N . GLN A 1 80 ? -11.853 -11.579 -1.626 1.00 59.88 80 GLN A N 1
ATOM 628 C CA . GLN A 1 80 ? -12.638 -11.460 -0.397 1.00 59.88 80 GLN A CA 1
ATOM 629 C C . GLN A 1 80 ? -11.811 -11.669 0.879 1.00 59.88 80 GLN A C 1
ATOM 631 O O . GLN A 1 80 ? -12.243 -11.231 1.948 1.00 59.88 80 GLN A O 1
ATOM 636 N N . PHE A 1 81 ? -10.628 -12.282 0.787 1.00 74.44 81 PHE A N 1
ATOM 637 C CA . PHE A 1 81 ? -9.811 -12.619 1.950 1.00 74.44 81 PHE A CA 1
ATOM 638 C C . PHE A 1 81 ? -8.615 -11.679 2.124 1.00 74.44 81 PHE A C 1
ATOM 640 O O . PHE A 1 81 ? -8.105 -11.084 1.175 1.00 74.44 81 PHE A O 1
ATOM 647 N N . VAL A 1 82 ? -8.191 -11.521 3.378 1.00 83.25 82 VAL A N 1
ATOM 648 C CA . VAL A 1 82 ? -6.949 -10.827 3.732 1.00 83.25 82 VAL A CA 1
ATOM 649 C C . VAL A 1 82 ? -5.811 -11.848 3.636 1.00 83.25 82 VAL A C 1
ATOM 651 O O . VAL A 1 82 ? -5.925 -12.885 4.294 1.00 83.25 82 VAL A O 1
ATOM 654 N N . PRO A 1 83 ? -4.735 -11.589 2.868 1.00 84.25 83 PRO A N 1
ATOM 655 C CA . PRO A 1 83 ? -3.560 -12.454 2.830 1.00 84.25 83 PRO A CA 1
ATOM 656 C C . PRO A 1 83 ? -3.041 -12.779 4.233 1.00 84.25 83 PRO A C 1
ATOM 658 O O . PRO A 1 83 ? -3.050 -11.925 5.124 1.00 84.25 83 PRO A O 1
ATOM 661 N N . THR A 1 84 ? -2.592 -14.019 4.441 1.00 85.38 84 THR A N 1
ATOM 662 C CA . THR A 1 84 ? -2.236 -14.531 5.774 1.00 85.38 84 THR A CA 1
ATOM 663 C C . THR A 1 84 ? -1.175 -13.679 6.461 1.00 85.38 84 THR A C 1
ATOM 665 O O . THR A 1 84 ? -1.341 -13.334 7.628 1.00 85.38 84 THR A O 1
ATOM 668 N N . ASN A 1 85 ? -0.118 -13.281 5.750 1.00 85.81 85 ASN A N 1
ATOM 669 C CA . ASN A 1 85 ? 0.937 -12.437 6.312 1.00 85.81 85 ASN A CA 1
ATOM 670 C C . ASN A 1 85 ? 0.391 -11.079 6.788 1.00 85.81 85 ASN A C 1
ATOM 672 O O . ASN A 1 85 ? 0.646 -10.685 7.926 1.00 85.81 85 ASN A O 1
ATOM 676 N N . ILE A 1 86 ? -0.454 -10.419 5.989 1.00 90.12 86 ILE A N 1
ATOM 677 C CA . ILE A 1 86 ? -1.154 -9.187 6.385 1.00 90.12 86 ILE A CA 1
ATOM 678 C C . ILE A 1 86 ? -2.032 -9.434 7.618 1.00 90.12 86 ILE A C 1
ATOM 680 O O . ILE A 1 86 ? -1.992 -8.649 8.568 1.00 90.12 86 ILE A O 1
ATOM 684 N N . ALA A 1 87 ? -2.807 -10.521 7.625 1.00 89.06 87 ALA A N 1
ATOM 685 C CA . ALA A 1 87 ? -3.695 -10.869 8.731 1.00 89.06 87 ALA A CA 1
ATOM 686 C C . ALA A 1 87 ? -2.926 -11.092 10.045 1.00 89.06 87 ALA A C 1
ATOM 688 O O . ALA A 1 87 ? -3.389 -10.689 11.114 1.00 89.06 87 ALA A O 1
ATOM 689 N N . THR A 1 88 ? -1.730 -11.680 9.975 1.00 90.75 88 THR A N 1
ATOM 690 C CA . THR A 1 88 ? -0.878 -11.924 11.147 1.00 90.75 88 THR A CA 1
ATOM 691 C C . THR A 1 88 ? -0.106 -10.692 11.625 1.00 90.75 88 THR A C 1
ATOM 693 O O . THR A 1 88 ? 0.239 -10.623 12.802 1.00 90.75 88 THR A O 1
ATOM 696 N N . SER A 1 89 ? 0.099 -9.682 10.771 1.00 90.12 89 SER A N 1
ATOM 697 C CA . SER A 1 89 ? 0.816 -8.441 11.123 1.00 90.12 89 SER A CA 1
ATOM 698 C C . SER A 1 89 ? -0.035 -7.415 11.887 1.00 90.12 89 SER A C 1
ATOM 700 O O . SER A 1 89 ? 0.440 -6.339 12.254 1.00 90.12 89 SER A O 1
ATOM 702 N N . GLY A 1 90 ? -1.297 -7.740 12.177 1.00 90.88 90 GLY A N 1
ATOM 703 C CA . GLY A 1 90 ? -2.159 -6.975 13.074 1.00 90.88 90 GLY A CA 1
ATOM 704 C C . GLY A 1 90 ? -3.145 -6.039 12.374 1.00 90.88 90 GLY A C 1
ATOM 705 O O . GLY A 1 90 ? -3.310 -6.024 11.158 1.00 90.88 90 GLY A O 1
ATOM 706 N N . LYS A 1 91 ? -3.862 -5.239 13.173 1.00 92.00 91 LYS A N 1
ATOM 707 C CA . LYS A 1 91 ? -5.050 -4.503 12.697 1.00 92.00 91 LYS A CA 1
ATOM 708 C C . LYS A 1 91 ? -4.750 -3.413 11.671 1.00 92.00 91 LYS A C 1
ATOM 710 O O . LYS A 1 91 ? -5.603 -3.136 10.832 1.00 92.00 91 LYS A O 1
ATOM 715 N N . ALA A 1 92 ? -3.581 -2.777 11.747 1.00 93.94 92 ALA A N 1
ATOM 716 C CA . ALA A 1 92 ? -3.270 -1.670 10.853 1.00 93.94 92 ALA A CA 1
ATOM 717 C C . ALA A 1 92 ? -3.038 -2.132 9.399 1.00 93.94 92 ALA A C 1
ATOM 719 O O . ALA A 1 92 ? -3.704 -1.588 8.515 1.00 93.94 92 ALA A O 1
ATOM 720 N N . PRO A 1 93 ? -2.221 -3.173 9.142 1.00 92.69 93 PRO A N 1
ATOM 721 C CA . PRO A 1 93 ? -2.123 -3.786 7.816 1.00 92.69 93 PRO A CA 1
ATOM 722 C C . PRO A 1 9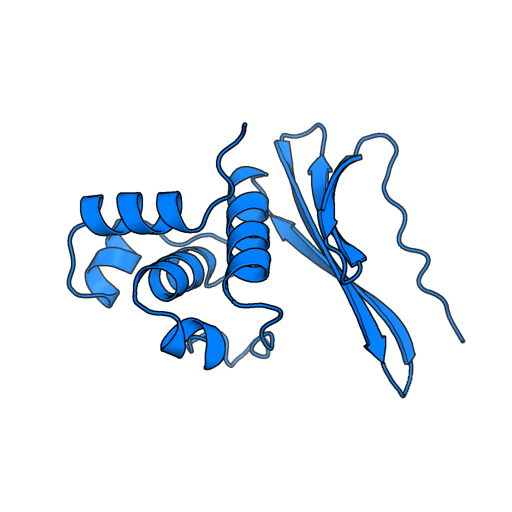3 ? -3.455 -4.323 7.288 1.00 92.69 93 PRO A C 1
ATOM 724 O O . PRO A 1 93 ? -3.803 -4.057 6.141 1.00 92.69 93 PRO A O 1
ATOM 727 N N . ILE A 1 94 ? -4.256 -4.987 8.133 1.00 91.56 94 ILE A N 1
ATOM 728 C CA . ILE A 1 94 ? -5.592 -5.467 7.739 1.00 91.56 94 ILE A CA 1
ATOM 729 C C . ILE A 1 94 ? -6.476 -4.305 7.266 1.00 91.56 94 ILE A C 1
ATOM 731 O O . ILE A 1 94 ? -7.116 -4.398 6.223 1.00 91.56 94 ILE A O 1
ATOM 735 N N . ALA A 1 95 ? -6.515 -3.196 8.009 1.00 93.06 95 ALA A N 1
ATOM 736 C CA . ALA A 1 95 ? -7.319 -2.035 7.634 1.00 93.06 95 ALA A CA 1
ATOM 737 C C . ALA A 1 95 ? -6.865 -1.413 6.307 1.00 93.06 95 ALA A C 1
ATOM 739 O O . ALA A 1 95 ? -7.706 -1.010 5.506 1.00 93.06 95 ALA A O 1
ATOM 740 N N . ALA A 1 96 ? -5.554 -1.352 6.066 1.00 92.19 96 ALA A N 1
ATOM 741 C CA . ALA A 1 96 ? -5.005 -0.879 4.801 1.00 92.19 96 ALA A CA 1
ATOM 742 C C . ALA A 1 96 ? -5.360 -1.816 3.639 1.00 92.19 96 ALA A C 1
ATOM 744 O O . ALA A 1 96 ? -5.804 -1.337 2.600 1.00 92.19 96 ALA A O 1
ATOM 745 N N . TRP A 1 97 ? -5.279 -3.133 3.833 1.00 89.06 97 TRP A N 1
ATOM 746 C CA . TRP A 1 97 ? -5.709 -4.107 2.830 1.00 89.06 97 TRP A CA 1
ATOM 747 C C . TRP A 1 97 ? -7.201 -4.007 2.516 1.00 89.06 97 TRP A C 1
ATOM 749 O O . TRP A 1 97 ? -7.587 -3.937 1.356 1.00 89.06 97 TRP A O 1
ATOM 759 N N . LEU A 1 98 ? -8.057 -3.934 3.539 1.00 88.75 98 LEU A N 1
ATOM 760 C CA . LEU A 1 98 ? -9.502 -3.782 3.351 1.00 88.75 98 LEU A CA 1
ATOM 761 C C . LEU A 1 98 ? -9.865 -2.455 2.671 1.00 88.75 98 LEU A C 1
ATOM 763 O O . LEU A 1 98 ? -10.825 -2.395 1.908 1.00 88.75 98 LEU A O 1
ATOM 767 N N . TYR A 1 99 ? -9.098 -1.394 2.927 1.00 90.25 99 TYR A N 1
ATOM 768 C CA . TYR A 1 99 ? -9.242 -0.128 2.212 1.00 90.25 99 TYR A CA 1
ATOM 769 C C . TYR A 1 99 ? -8.885 -0.274 0.728 1.00 90.25 99 TYR A C 1
ATOM 771 O O . TYR A 1 99 ? -9.532 0.329 -0.124 1.00 90.25 99 TYR A O 1
ATOM 779 N N . LEU A 1 100 ? -7.890 -1.108 0.424 1.00 86.56 100 LEU A N 1
ATOM 780 C CA . LEU A 1 100 ? -7.398 -1.384 -0.922 1.00 86.56 100 LEU A CA 1
ATOM 781 C C . LEU A 1 100 ? -8.076 -2.576 -1.608 1.00 86.56 100 LEU A C 1
ATOM 783 O O . LEU A 1 100 ? -7.676 -2.890 -2.718 1.00 86.56 100 LEU A O 1
ATOM 787 N N . GLN A 1 101 ? -9.062 -3.248 -0.998 1.00 73.62 101 GLN A N 1
ATOM 788 C CA . GLN A 1 101 ? -9.491 -4.617 -1.351 1.00 73.62 101 GLN A CA 1
ATOM 789 C C . GLN A 1 101 ? -10.009 -4.827 -2.792 1.00 73.62 101 GLN A C 1
ATOM 791 O O . GLN A 1 101 ? -10.318 -5.947 -3.187 1.00 73.62 101 GLN A O 1
ATOM 796 N N . GLY A 1 102 ? -10.081 -3.772 -3.598 1.00 56.50 102 GLY A N 1
ATOM 797 C CA . GLY A 1 102 ? -10.167 -3.844 -5.050 1.00 56.50 102 GLY A CA 1
ATOM 798 C C . GLY A 1 102 ? -8.933 -3.230 -5.698 1.00 56.50 102 GLY A C 1
ATOM 799 O O . GLY A 1 102 ? -9.097 -2.284 -6.460 1.00 56.50 102 GLY A O 1
ATOM 800 N N . GLY A 1 103 ? -7.731 -3.737 -5.395 1.00 50.53 103 GLY A N 1
ATOM 801 C CA . GLY A 1 103 ? -6.415 -3.188 -5.775 1.00 50.53 103 GLY A CA 1
ATOM 802 C C . GLY A 1 103 ? -6.141 -3.017 -7.277 1.00 50.53 103 GLY A C 1
ATOM 803 O O . GLY A 1 103 ? -5.008 -2.746 -7.641 1.00 50.53 103 GLY A O 1
ATOM 804 N N . TYR A 1 104 ? -7.176 -3.154 -8.112 1.00 56.56 104 TYR A N 1
ATOM 805 C CA . TYR A 1 104 ? -7.228 -2.916 -9.554 1.00 56.56 104 TYR A CA 1
ATOM 806 C C . TYR A 1 104 ? -8.585 -2.312 -9.987 1.00 56.56 104 TYR A C 1
ATOM 808 O O . TYR A 1 104 ? -9.124 -2.698 -11.026 1.00 56.56 104 TYR A O 1
ATOM 816 N N . GLY A 1 105 ? -9.218 -1.444 -9.181 1.00 49.22 105 GLY A N 1
ATOM 817 C CA . GLY A 1 105 ? -10.445 -0.779 -9.644 1.00 49.22 105 GLY A CA 1
ATOM 818 C C . GLY A 1 105 ? -11.258 0.095 -8.689 1.00 49.22 105 GLY A C 1
ATOM 819 O O . GLY A 1 105 ? -12.049 0.877 -9.201 1.00 49.22 105 GLY A O 1
ATOM 820 N N . SER A 1 106 ? -11.128 0.013 -7.354 1.00 59.06 106 SER A N 1
ATOM 821 C CA . SER A 1 106 ? -11.654 1.080 -6.473 1.00 59.06 106 SER A CA 1
ATOM 822 C C . SER A 1 106 ? -11.272 0.888 -4.997 1.00 59.06 106 SER A C 1
ATOM 824 O O . SER A 1 106 ? -11.510 -0.191 -4.446 1.00 59.06 106 SER A O 1
ATOM 826 N N . PRO A 1 107 ? -10.787 1.931 -4.297 1.00 72.31 107 PRO A N 1
ATOM 827 C CA . PRO A 1 107 ? -10.655 1.901 -2.845 1.00 72.31 107 PRO A CA 1
ATOM 828 C C . PRO A 1 107 ? -12.031 1.847 -2.161 1.00 72.31 107 PRO A C 1
ATOM 830 O O . PRO A 1 107 ? -12.993 2.478 -2.608 1.00 72.31 107 PRO A O 1
ATOM 833 N N . GLY A 1 108 ? -12.116 1.120 -1.047 1.00 78.94 108 GLY A N 1
ATOM 834 C CA . GLY A 1 108 ? -13.276 1.132 -0.156 1.00 78.94 108 GLY A CA 1
ATOM 835 C C . GLY A 1 108 ? -13.365 2.428 0.656 1.00 78.94 108 GLY A C 1
ATOM 836 O O . GLY A 1 108 ? -12.407 3.199 0.759 1.00 78.94 108 GLY A O 1
ATOM 837 N N . SER A 1 109 ? -14.514 2.692 1.280 1.00 89.06 109 SER A N 1
ATOM 838 C CA . SER A 1 109 ? -14.624 3.815 2.216 1.00 89.06 109 SER A CA 1
ATOM 839 C C . SER A 1 109 ? -14.051 3.444 3.588 1.00 89.06 109 SER A C 1
ATOM 841 O O . SER A 1 109 ? -14.082 2.288 4.013 1.00 89.06 109 SER A O 1
ATOM 843 N N . ARG A 1 110 ? -13.549 4.434 4.335 1.00 92.00 110 ARG A N 1
ATOM 844 C CA . ARG A 1 110 ? -13.066 4.194 5.706 1.00 92.00 110 ARG A CA 1
ATOM 845 C C . ARG A 1 110 ? -14.175 3.695 6.625 1.00 92.00 110 ARG A C 1
ATOM 847 O O . ARG A 1 110 ? -13.895 2.865 7.481 1.00 92.00 110 ARG A O 1
ATOM 854 N N . GLN A 1 111 ? -15.406 4.164 6.418 1.00 92.69 111 GLN A N 1
ATOM 855 C CA . GLN A 1 111 ? -16.571 3.698 7.163 1.00 92.69 111 GLN A CA 1
ATOM 856 C C . GLN A 1 111 ? -16.825 2.207 6.918 1.00 92.69 111 GLN A C 1
ATOM 858 O O . GLN A 1 111 ? -16.950 1.454 7.872 1.00 92.69 111 GLN A O 1
ATOM 863 N N . GLN A 1 112 ? -16.779 1.748 5.663 1.00 90.69 112 GLN A N 1
ATOM 864 C CA . GLN A 1 112 ? -16.935 0.322 5.347 1.00 90.69 112 GLN A CA 1
ATOM 865 C C . GLN A 1 112 ? -15.853 -0.538 6.011 1.00 90.69 112 GLN A C 1
ATOM 867 O O . GLN A 1 112 ? -16.137 -1.622 6.516 1.00 90.69 112 GLN A O 1
ATOM 872 N N . VAL A 1 113 ? -14.605 -0.060 6.032 1.00 92.00 113 VAL A N 1
ATOM 873 C CA . VAL A 1 113 ? -13.508 -0.745 6.734 1.00 92.00 113 VAL A CA 1
ATOM 874 C C . VAL A 1 113 ? -13.751 -0.758 8.247 1.00 92.00 113 VAL A C 1
ATOM 876 O O . VAL A 1 113 ? -13.516 -1.775 8.897 1.00 92.00 113 VAL A O 1
ATOM 879 N N . ALA A 1 114 ? -14.239 0.350 8.806 1.00 93.12 114 ALA A N 1
ATOM 880 C CA . ALA A 1 114 ? -14.548 0.486 10.224 1.00 93.12 114 ALA A CA 1
ATOM 881 C C . ALA A 1 114 ? -15.645 -0.500 10.652 1.00 93.12 114 ALA A C 1
ATOM 883 O O . ALA A 1 114 ? -15.454 -1.229 11.627 1.00 93.12 114 ALA A O 1
ATOM 884 N N . ASP A 1 115 ? -16.717 -0.597 9.861 1.00 92.00 115 ASP A N 1
ATOM 885 C CA . ASP A 1 115 ? -17.825 -1.531 10.069 1.00 92.00 115 ASP A CA 1
ATOM 886 C C . ASP A 1 115 ? -17.333 -2.987 10.045 1.00 92.00 115 ASP A C 1
ATOM 888 O O . ASP A 1 115 ? -17.658 -3.771 10.935 1.00 92.00 115 ASP A O 1
ATOM 892 N N . ARG A 1 116 ? -16.476 -3.344 9.077 1.00 89.88 116 ARG A N 1
ATOM 893 C CA . ARG A 1 116 ? -15.899 -4.697 8.963 1.00 89.88 116 ARG A CA 1
ATOM 894 C C . ARG A 1 116 ? -14.981 -5.070 10.123 1.00 89.88 116 ARG A C 1
ATOM 896 O O . ARG A 1 116 ? -14.898 -6.240 10.483 1.00 89.88 116 ARG A O 1
ATOM 903 N N . LEU A 1 117 ? -14.270 -4.096 10.686 1.00 90.69 117 LEU A N 1
ATOM 904 C CA . LEU A 1 117 ? -13.329 -4.312 11.785 1.00 90.69 117 LEU A CA 1
ATOM 905 C C . LEU A 1 117 ? -13.950 -4.111 13.174 1.00 90.69 117 LEU A C 1
ATOM 907 O O . LEU A 1 117 ? -13.274 -4.372 14.172 1.00 90.69 117 LEU A O 1
ATOM 911 N N . GLY A 1 118 ? -15.198 -3.636 13.256 1.00 95.00 118 GLY A N 1
ATOM 912 C CA . GLY A 1 118 ? -15.860 -3.305 14.518 1.00 95.00 118 GLY A CA 1
ATOM 913 C C . GLY A 1 118 ? -15.168 -2.167 15.278 1.00 95.00 118 GLY A C 1
ATOM 914 O O . GLY A 1 118 ? -15.020 -2.235 16.498 1.00 95.00 118 GLY A O 1
ATOM 915 N N . VAL A 1 119 ? -14.678 -1.147 14.566 1.00 96.38 119 VAL A N 1
ATOM 916 C CA . VAL A 1 119 ? -13.967 0.013 15.142 1.00 96.38 119 VAL A CA 1
ATOM 917 C C . VAL A 1 119 ? -14.530 1.332 14.607 1.00 96.38 119 VAL A C 1
ATOM 919 O O . VAL A 1 119 ? -15.434 1.339 13.784 1.00 96.38 119 VAL A O 1
ATOM 922 N N . SER A 1 120 ? -14.000 2.470 15.067 1.00 96.94 120 SER A N 1
ATOM 923 C CA . SER A 1 120 ? -14.393 3.790 14.552 1.00 96.94 120 SER A CA 1
ATOM 924 C C . SER A 1 120 ? -13.654 4.168 13.261 1.00 96.94 120 SER A C 1
ATOM 926 O O . SER A 1 120 ? -12.511 3.755 13.043 1.00 96.94 120 SER A O 1
ATOM 928 N N . GLU A 1 121 ? -14.242 5.047 12.446 1.00 96.00 121 GLU A N 1
ATOM 929 C CA . GLU A 1 121 ? -13.582 5.601 11.252 1.00 96.00 121 GLU A CA 1
ATOM 930 C C . GLU A 1 121 ? -12.275 6.349 11.592 1.00 96.00 121 GLU A C 1
ATOM 932 O O . GLU A 1 121 ? -11.288 6.303 10.849 1.00 96.00 121 GLU A O 1
ATOM 937 N N . HIS A 1 122 ? -12.226 6.999 12.760 1.00 96.25 122 HIS A N 1
ATOM 938 C CA . HIS A 1 122 ? -11.014 7.646 13.262 1.00 96.25 122 HIS A CA 1
ATOM 939 C C . HIS A 1 122 ? -9.896 6.624 13.517 1.00 96.25 122 HIS A C 1
ATOM 941 O O . HIS A 1 122 ? -8.743 6.838 13.137 1.00 96.25 122 HIS A O 1
ATOM 947 N N . THR A 1 123 ? -10.245 5.479 14.107 1.00 96.31 123 THR A N 1
ATOM 948 C CA . THR A 1 123 ? -9.320 4.364 14.330 1.00 96.31 123 THR A CA 1
ATOM 949 C C . THR A 1 123 ? -8.761 3.845 13.003 1.00 96.31 123 THR A C 1
ATOM 951 O O . THR A 1 123 ? -7.547 3.681 12.885 1.00 96.31 123 THR A O 1
ATOM 954 N N . VAL A 1 124 ? -9.608 3.684 11.980 1.00 94.62 124 VAL A N 1
ATOM 955 C CA . VAL A 1 124 ? -9.168 3.312 10.624 1.00 94.62 124 VAL A CA 1
ATOM 956 C C . VAL A 1 124 ? -8.230 4.365 10.042 1.00 94.62 124 VAL A C 1
ATOM 958 O O . VAL A 1 124 ? -7.158 4.030 9.551 1.00 94.62 124 VAL A O 1
ATOM 961 N N . SER A 1 125 ? -8.563 5.651 10.146 1.00 94.25 125 SER A N 1
ATOM 962 C CA . SER A 1 125 ? -7.703 6.735 9.645 1.00 94.25 125 SER A CA 1
ATOM 963 C C . SER A 1 125 ? -6.305 6.709 10.271 1.00 94.25 125 SER A C 1
ATOM 965 O O . SER A 1 125 ? -5.300 6.901 9.577 1.00 94.25 125 SER A O 1
ATOM 967 N N . LYS A 1 126 ? -6.230 6.418 11.575 1.00 94.81 126 LYS A N 1
ATOM 968 C CA . LYS A 1 126 ? -4.967 6.237 12.296 1.00 94.81 126 LYS A CA 1
ATOM 969 C C . LYS A 1 126 ? -4.189 5.022 11.781 1.00 94.81 126 LYS A C 1
ATOM 971 O O . LYS A 1 126 ? -2.985 5.136 11.573 1.00 94.81 126 LYS A O 1
ATOM 976 N N . TYR A 1 127 ? -4.865 3.902 11.530 1.00 95.12 127 TYR A N 1
ATOM 977 C CA . TYR A 1 127 ? -4.264 2.687 10.969 1.00 95.12 127 TYR A CA 1
ATOM 978 C C . TYR A 1 127 ? -3.706 2.890 9.557 1.00 95.12 127 TYR A C 1
ATOM 980 O O . TYR A 1 127 ? -2.562 2.532 9.288 1.00 95.12 127 TYR A O 1
ATOM 988 N N . LEU A 1 128 ? -4.465 3.530 8.665 1.00 93.88 128 LEU A N 1
ATOM 989 C CA . LEU A 1 128 ? -3.989 3.835 7.312 1.00 93.88 128 LEU A CA 1
ATOM 990 C C . LEU A 1 128 ? -2.742 4.725 7.357 1.00 93.88 128 LEU A C 1
ATOM 992 O O . LEU A 1 128 ? -1.787 4.519 6.614 1.00 93.88 128 LEU A O 1
ATOM 996 N N . SER A 1 129 ? -2.728 5.691 8.276 1.00 92.19 129 SER A N 1
ATOM 997 C CA . SER A 1 129 ? -1.593 6.596 8.459 1.00 92.19 129 SER A CA 1
ATOM 998 C C . SER A 1 129 ? -0.354 5.913 9.039 1.00 92.19 129 SER A C 1
ATOM 1000 O O . SER A 1 129 ? 0.747 6.397 8.797 1.00 92.19 129 SER A O 1
ATOM 1002 N N . SER A 1 130 ? -0.504 4.833 9.814 1.00 92.31 130 SER A N 1
ATOM 1003 C CA . SER A 1 130 ? 0.644 4.107 10.370 1.00 92.31 130 SER A CA 1
ATOM 1004 C C . SER A 1 130 ? 1.336 3.205 9.355 1.00 92.31 130 SER A C 1
ATOM 1006 O O . SER A 1 130 ? 2.528 2.965 9.500 1.00 92.31 130 SER A O 1
ATOM 1008 N N . VAL A 1 131 ? 0.599 2.704 8.359 1.00 91.62 131 VAL A N 1
ATOM 1009 C CA . VAL A 1 131 ? 1.142 1.816 7.317 1.00 91.62 131 VAL A CA 1
ATOM 1010 C C . VAL A 1 131 ? 1.679 2.606 6.127 1.00 91.62 131 VAL A C 1
ATOM 1012 O O . VAL A 1 131 ? 2.685 2.236 5.533 1.00 91.62 131 VAL A O 1
ATOM 1015 N N . ARG A 1 132 ? 1.028 3.719 5.772 1.00 87.06 132 ARG A N 1
ATOM 1016 C CA . ARG A 1 132 ? 1.484 4.571 4.674 1.00 87.06 132 ARG A CA 1
ATOM 1017 C C . ARG A 1 132 ? 2.861 5.155 4.989 1.00 87.06 132 ARG A C 1
ATOM 1019 O O . ARG A 1 132 ? 3.066 5.688 6.080 1.00 87.06 132 ARG A O 1
ATOM 1026 N N . LEU A 1 133 ? 3.754 5.172 3.998 1.00 77.81 133 LEU A N 1
ATOM 1027 C CA . LEU A 1 133 ? 4.988 5.954 4.081 1.00 77.81 133 LEU A CA 1
ATOM 1028 C C . LEU A 1 133 ? 4.659 7.399 4.448 1.00 77.81 133 LEU A C 1
ATOM 1030 O O . LEU A 1 133 ? 3.930 8.099 3.730 1.00 77.81 133 LEU A O 1
ATOM 1034 N N . LYS A 1 134 ? 5.201 7.846 5.583 1.00 57.56 134 LYS A N 1
ATOM 1035 C CA . LYS A 1 134 ? 5.231 9.269 5.897 1.00 57.56 134 LYS A CA 1
ATOM 1036 C C . LYS A 1 134 ? 6.092 9.915 4.819 1.00 57.56 134 LYS A C 1
ATOM 1038 O O . LYS A 1 134 ? 7.231 9.509 4.630 1.00 57.56 134 LYS A O 1
ATOM 1043 N N . ALA A 1 135 ? 5.513 10.854 4.071 1.00 42.47 135 ALA A N 1
ATOM 1044 C CA . ALA A 1 135 ? 6.324 11.754 3.267 1.00 42.47 135 ALA A CA 1
ATOM 1045 C C . ALA A 1 135 ? 7.256 12.467 4.251 1.00 42.47 135 ALA A C 1
ATOM 1047 O O . ALA A 1 135 ? 6.763 13.129 5.168 1.00 42.47 135 ALA A O 1
ATOM 1048 N N . THR A 1 136 ? 8.551 12.192 4.138 1.00 38.34 136 THR A N 1
ATOM 1049 C CA . THR A 1 136 ? 9.593 12.978 4.801 1.00 38.34 136 THR A CA 1
ATOM 1050 C C . THR A 1 136 ? 9.797 14.258 4.017 1.00 38.34 136 THR A C 1
ATOM 1052 O O . THR A 1 136 ? 9.725 14.172 2.770 1.00 38.34 136 THR A O 1
#